Protein AF-A0AAN5D5R1-F1 (afdb_monomer_lite)

Foldseek 3Di:
DDPDDQAPVVCVPPL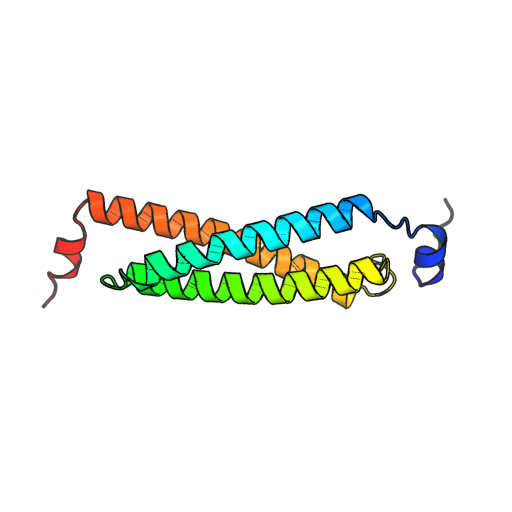DQPPVVLVVVLVVLVVVLVVLVVVLVVLVVVPPDPLSVVLSVLSVVLSVLSVVLSVLSVVCSVVSPDCRHCVPSVVVSVCSVVVSVVSVVVSVVSVVVVVVCVVVVCVVVVVPDD

Sequence (130 aa):
SAVMPPGHAWADTFGVRQIPFGIYSIVFGIATEILYIPCMIGLGRDLRSSCIKVIYQIIQIIFLGKVAYSATIVNLMFKGAVFCSHPTLSVGVGIAGYGMWCSASACCLVLAMNRICEMLNISKYFTKYP

Structure (mmCIF, N/CA/C/O backbone):
data_AF-A0AAN5D5R1-F1
#
_entry.id   AF-A0AAN5D5R1-F1
#
loop_
_atom_site.group_PDB
_atom_site.id
_atom_site.type_symbol
_atom_site.label_atom_id
_atom_site.label_alt_id
_atom_site.label_comp_id
_atom_site.label_asym_id
_atom_site.label_entity_id
_atom_site.label_seq_id
_atom_site.pdbx_PDB_ins_code
_atom_site.Cartn_x
_atom_site.Cartn_y
_atom_site.Cartn_z
_atom_site.occupancy
_atom_site.B_iso_or_equiv
_atom_site.auth_seq_id
_atom_site.auth_comp_id
_atom_site.auth_asym_id
_atom_site.auth_atom_id
_atom_site.pdbx_PDB_model_num
ATOM 1 N N . SER A 1 1 ? 36.547 -6.270 -14.040 1.00 41.47 1 SER A N 1
ATOM 2 C CA . SER A 1 1 ? 35.286 -5.658 -13.584 1.00 41.47 1 SER A CA 1
ATOM 3 C C . SER A 1 1 ? 35.168 -4.256 -14.143 1.00 41.47 1 SER A C 1
ATOM 5 O O . SER A 1 1 ? 35.840 -3.363 -13.648 1.00 41.47 1 SER A O 1
ATOM 7 N N . ALA A 1 2 ? 34.3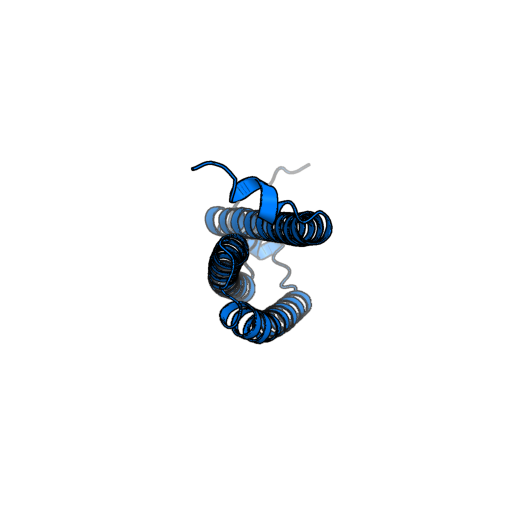95 -4.067 -15.213 1.00 44.97 2 ALA A N 1
ATOM 8 C CA . ALA A 1 2 ? 34.120 -2.733 -15.739 1.00 44.97 2 ALA A CA 1
ATOM 9 C C . ALA A 1 2 ? 33.008 -2.101 -14.892 1.00 44.97 2 ALA A C 1
ATOM 11 O O . ALA A 1 2 ? 31.869 -2.566 -14.918 1.00 44.97 2 ALA A O 1
ATOM 12 N N . VAL A 1 3 ? 33.350 -1.082 -14.103 1.00 60.41 3 VAL A N 1
ATOM 13 C CA . VAL A 1 3 ? 32.358 -0.236 -13.432 1.00 60.41 3 VAL A CA 1
ATOM 14 C C . VAL A 1 3 ? 31.752 0.649 -14.520 1.00 60.41 3 VAL A C 1
ATOM 16 O O . VAL A 1 3 ? 32.378 1.606 -14.965 1.00 60.41 3 VAL A O 1
ATOM 19 N N . MET A 1 4 ? 30.586 0.260 -15.034 1.00 54.44 4 MET A N 1
ATOM 20 C CA . MET A 1 4 ? 29.878 1.024 -16.064 1.00 54.44 4 MET A CA 1
ATOM 21 C C . MET A 1 4 ? 29.124 2.209 -15.440 1.00 54.44 4 MET A C 1
ATOM 23 O O . MET A 1 4 ? 28.615 2.083 -14.323 1.00 54.44 4 MET A O 1
ATOM 27 N N . PRO A 1 5 ? 29.042 3.357 -16.137 1.00 56.78 5 PRO A N 1
ATOM 28 C CA . PRO A 1 5 ? 28.441 4.566 -15.591 1.00 56.78 5 PRO A CA 1
ATOM 29 C C . PRO A 1 5 ? 26.910 4.430 -15.454 1.00 56.78 5 PRO A C 1
ATOM 31 O O . PRO A 1 5 ? 26.258 3.915 -16.367 1.00 56.78 5 PRO A O 1
ATOM 34 N N . PRO A 1 6 ? 26.311 4.893 -14.340 1.00 61.75 6 PRO A N 1
ATOM 35 C CA . PRO A 1 6 ? 24.859 4.918 -14.174 1.00 61.75 6 PRO A CA 1
ATOM 36 C C . PRO A 1 6 ? 24.218 5.929 -15.142 1.00 61.75 6 PRO A C 1
ATOM 38 O O . PRO A 1 6 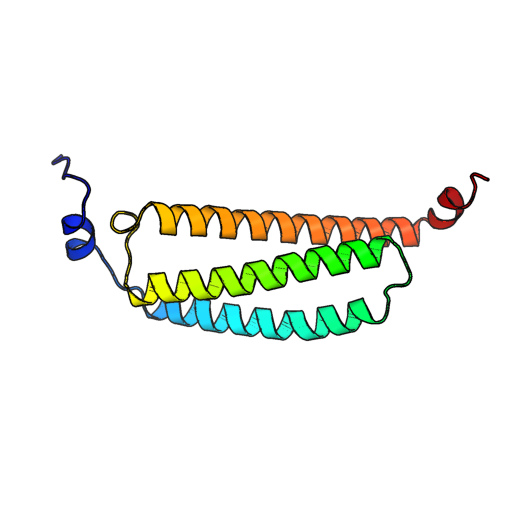? 24.711 7.045 -15.288 1.00 61.75 6 PRO A O 1
ATOM 41 N N . GLY A 1 7 ? 23.112 5.562 -15.801 1.00 66.94 7 GLY A N 1
ATOM 42 C CA . GLY A 1 7 ? 22.383 6.466 -16.704 1.00 66.94 7 GLY A CA 1
ATOM 43 C C . GLY A 1 7 ? 21.386 5.773 -17.641 1.00 66.94 7 GLY A C 1
ATOM 44 O O . GLY A 1 7 ? 21.182 4.561 -17.561 1.00 66.94 7 GLY A O 1
ATOM 45 N N . HIS A 1 8 ? 20.781 6.545 -18.555 1.00 61.97 8 HIS A N 1
ATOM 46 C CA . HIS A 1 8 ? 19.797 6.072 -19.548 1.00 61.97 8 HIS A CA 1
ATOM 47 C C . HIS A 1 8 ? 20.295 4.892 -20.403 1.00 61.97 8 HIS A C 1
ATOM 49 O O . HIS A 1 8 ? 19.523 3.983 -20.689 1.00 61.97 8 HIS A O 1
ATOM 55 N N . ALA A 1 9 ? 21.593 4.837 -20.718 1.00 63.09 9 ALA A N 1
ATOM 56 C CA . ALA A 1 9 ? 22.190 3.741 -21.487 1.00 63.09 9 ALA A CA 1
ATOM 57 C C . ALA A 1 9 ? 22.060 2.362 -20.801 1.00 63.09 9 ALA A C 1
ATOM 59 O O . ALA A 1 9 ? 21.987 1.330 -21.470 1.00 63.09 9 ALA A O 1
ATOM 60 N N . TRP A 1 10 ? 21.989 2.327 -19.464 1.00 63.81 10 TRP A N 1
ATOM 61 C CA . TRP A 1 10 ? 21.778 1.090 -18.705 1.00 63.81 10 TRP A CA 1
ATOM 62 C C . TRP A 1 10 ? 20.337 0.583 -18.841 1.00 63.81 10 TRP A C 1
ATOM 64 O O . TRP A 1 10 ? 20.099 -0.621 -18.936 1.00 63.81 10 TRP A O 1
ATOM 74 N N . ALA A 1 11 ? 19.381 1.515 -18.900 1.00 61.16 11 ALA A N 1
ATOM 75 C CA . ALA A 1 11 ? 17.967 1.214 -19.068 1.00 61.16 11 ALA A CA 1
ATOM 76 C C . ALA A 1 11 ? 17.658 0.617 -20.447 1.00 61.16 11 ALA A C 1
ATOM 78 O O . ALA A 1 11 ? 16.907 -0.352 -20.526 1.00 61.16 11 ALA A O 1
ATOM 79 N N . ASP A 1 12 ? 18.294 1.128 -21.501 1.00 63.09 12 ASP A N 1
ATOM 80 C CA . ASP A 1 12 ? 18.105 0.622 -22.866 1.00 63.09 12 ASP A CA 1
ATOM 81 C C . ASP A 1 12 ? 18.728 -0.769 -23.076 1.00 63.09 12 ASP A C 1
ATOM 83 O O . ASP A 1 12 ? 18.231 -1.557 -23.876 1.00 63.09 12 ASP A O 1
ATOM 87 N N . THR A 1 13 ? 19.792 -1.101 -22.333 1.00 63.03 13 THR A N 1
ATOM 88 C CA . THR A 1 13 ? 20.531 -2.366 -22.509 1.00 63.03 13 THR A CA 1
ATOM 89 C C . THR A 1 13 ? 19.955 -3.520 -21.675 1.00 63.03 13 THR A C 1
ATOM 91 O O . THR A 1 13 ? 19.962 -4.665 -22.121 1.00 63.03 13 THR A O 1
ATOM 94 N N . PHE A 1 14 ? 19.443 -3.240 -20.469 1.00 63.75 14 PHE A N 1
ATOM 95 C CA . PHE A 1 14 ? 18.967 -4.261 -19.518 1.00 63.75 14 PHE A CA 1
ATOM 96 C C . PHE A 1 14 ? 17.482 -4.129 -19.143 1.00 63.75 14 PHE A C 1
ATOM 98 O O . PHE A 1 14 ? 16.997 -4.869 -18.284 1.00 63.75 14 PHE A O 1
ATOM 105 N N . GLY A 1 15 ? 16.744 -3.206 -19.765 1.00 59.22 15 GLY A N 1
ATOM 106 C CA . GLY A 1 15 ? 15.308 -3.015 -19.562 1.00 59.22 15 GLY A CA 1
ATOM 107 C C . GLY A 1 15 ? 14.483 -4.198 -20.068 1.00 59.22 15 GLY A C 1
ATOM 108 O O . GLY A 1 15 ? 13.890 -4.152 -21.143 1.00 59.22 15 GLY A O 1
ATOM 109 N N . VAL A 1 16 ? 14.406 -5.276 -19.288 1.00 59.91 16 VAL A N 1
ATOM 110 C CA . VAL A 1 16 ? 13.542 -6.417 -19.604 1.00 59.91 16 VAL A CA 1
ATOM 111 C C . VAL A 1 16 ? 12.106 -6.063 -19.220 1.00 59.91 16 VAL A C 1
ATOM 113 O O . VAL A 1 16 ? 11.742 -6.049 -18.043 1.00 59.91 16 VAL A O 1
ATOM 116 N N . ARG A 1 17 ? 11.257 -5.786 -20.219 1.00 58.59 17 ARG A N 1
ATOM 117 C CA . ARG A 1 17 ? 9.815 -5.582 -20.008 1.00 58.59 17 ARG A CA 1
ATOM 118 C C . ARG A 1 17 ? 9.173 -6.898 -19.571 1.00 58.59 17 ARG A C 1
ATOM 120 O O . ARG A 1 17 ? 8.808 -7.730 -20.396 1.00 58.59 17 ARG A O 1
ATOM 127 N N . GLN A 1 18 ? 8.974 -7.071 -18.268 1.00 64.12 18 GLN A N 1
ATOM 128 C CA . GLN A 1 18 ? 8.212 -8.191 -17.710 1.00 64.12 18 GLN A CA 1
ATOM 129 C C . GLN A 1 18 ? 6.704 -7.901 -17.748 1.00 64.12 18 GLN A C 1
ATOM 131 O O . GLN A 1 18 ? 6.019 -7.841 -16.728 1.00 64.12 18 GLN A O 1
ATOM 136 N N . ILE A 1 19 ? 6.186 -7.734 -18.968 1.00 66.19 19 ILE A N 1
ATOM 137 C CA . ILE A 1 19 ? 4.768 -7.483 -19.267 1.00 66.19 19 ILE A CA 1
ATOM 138 C C . ILE A 1 19 ? 3.814 -8.475 -18.567 1.00 66.19 19 ILE A C 1
ATOM 140 O O . ILE A 1 19 ? 2.842 -8.003 -17.976 1.00 66.19 19 ILE A O 1
ATOM 144 N N . PRO A 1 20 ? 4.051 -9.807 -18.551 1.00 73.69 20 PRO A N 1
ATOM 145 C CA . PRO A 1 20 ? 3.116 -10.732 -17.903 1.00 73.69 20 PRO A CA 1
ATOM 146 C C . PRO A 1 20 ? 3.012 -10.516 -16.388 1.00 73.69 20 PRO A C 1
ATOM 148 O O . PRO A 1 20 ? 1.916 -10.593 -15.835 1.00 73.69 20 PRO A O 1
ATOM 151 N N . PHE A 1 21 ? 4.122 -10.179 -15.721 1.00 72.38 21 PHE A N 1
ATOM 152 C CA . PHE A 1 21 ? 4.110 -9.853 -14.294 1.00 72.38 21 PHE A CA 1
ATOM 153 C C . PHE A 1 21 ? 3.336 -8.554 -14.033 1.00 72.38 21 PHE A C 1
ATOM 155 O O . PHE A 1 21 ? 2.510 -8.502 -13.126 1.00 72.38 21 PHE A O 1
ATOM 162 N N . GLY A 1 22 ? 3.521 -7.540 -14.886 1.00 70.62 22 GLY A N 1
ATOM 163 C CA . GLY A 1 22 ? 2.764 -6.290 -14.809 1.00 70.62 22 GLY A CA 1
ATOM 164 C C . GLY A 1 22 ? 1.254 -6.482 -14.978 1.00 70.62 22 GLY A C 1
ATOM 165 O O . GLY A 1 22 ? 0.485 -5.952 -14.178 1.00 70.62 22 GLY A O 1
ATOM 166 N N . ILE A 1 23 ? 0.820 -7.283 -15.959 1.00 76.75 23 ILE A N 1
ATOM 167 C CA . ILE A 1 23 ? -0.605 -7.598 -16.164 1.00 76.75 23 ILE A CA 1
ATOM 168 C C . ILE A 1 23 ? -1.175 -8.318 -14.940 1.00 76.75 23 ILE A C 1
ATOM 170 O O . ILE A 1 23 ? -2.224 -7.920 -14.434 1.00 76.75 23 ILE A O 1
ATOM 174 N N . TYR A 1 24 ? -0.473 -9.333 -14.430 1.00 81.19 24 TYR A N 1
ATOM 175 C CA . TYR A 1 24 ? -0.896 -10.054 -13.231 1.00 81.19 24 TYR A CA 1
ATOM 176 C C . TYR A 1 24 ? -1.073 -9.112 -12.031 1.00 81.19 24 TYR A C 1
ATOM 178 O O . TYR A 1 24 ? -2.104 -9.152 -11.360 1.00 81.19 24 TYR A O 1
ATOM 186 N N . SER A 1 25 ? -0.115 -8.210 -11.792 1.00 75.81 25 SER A N 1
ATOM 187 C CA . SER A 1 25 ? -0.201 -7.231 -10.704 1.00 75.81 25 SER A CA 1
ATOM 188 C C . SER A 1 25 ? -1.367 -6.251 -10.863 1.00 75.81 25 SER A C 1
ATOM 190 O O . SER A 1 25 ? -1.991 -5.903 -9.862 1.00 75.81 25 SER A O 1
ATOM 192 N N . ILE A 1 26 ? -1.695 -5.827 -12.090 1.00 78.31 26 ILE A N 1
ATOM 193 C CA . ILE A 1 26 ? -2.841 -4.942 -12.357 1.00 78.31 26 ILE A CA 1
ATOM 194 C C . ILE A 1 26 ? -4.156 -5.665 -12.064 1.00 78.31 26 ILE A C 1
ATOM 196 O O . ILE A 1 26 ? -4.994 -5.138 -11.335 1.00 78.31 26 ILE A O 1
ATOM 200 N N . VAL A 1 27 ? -4.325 -6.882 -12.589 1.00 84.56 27 VAL A N 1
ATOM 201 C CA . VAL A 1 27 ? -5.545 -7.675 -12.371 1.00 84.56 27 VAL A CA 1
ATOM 202 C C . VAL A 1 27 ? -5.737 -7.956 -10.883 1.00 84.56 27 VAL A C 1
ATOM 204 O O . VAL A 1 27 ? -6.832 -7.766 -10.355 1.00 84.56 27 VAL A O 1
ATOM 207 N N . PHE A 1 28 ? -4.665 -8.341 -10.188 1.00 82.81 28 PHE A N 1
ATOM 208 C CA . PHE A 1 28 ? -4.698 -8.562 -8.747 1.00 82.81 28 PHE A CA 1
ATOM 209 C C . PHE A 1 28 ? -5.048 -7.279 -7.976 1.00 82.81 28 PHE A C 1
ATOM 211 O O . PHE A 1 28 ? -5.893 -7.311 -7.082 1.00 82.81 28 PHE A O 1
ATOM 218 N N . GLY A 1 29 ? -4.459 -6.138 -8.351 1.00 79.25 29 GLY A N 1
ATOM 219 C CA . GLY A 1 29 ? -4.759 -4.835 -7.755 1.00 79.25 29 GLY A CA 1
ATOM 220 C C . GLY A 1 29 ? -6.240 -4.469 -7.864 1.00 79.25 29 GLY A C 1
ATOM 221 O O . GLY A 1 29 ? -6.885 -4.230 -6.843 1.00 79.25 29 GLY A O 1
ATOM 222 N N . ILE A 1 30 ? -6.799 -4.529 -9.075 1.00 83.81 30 ILE A N 1
ATOM 223 C CA . ILE A 1 30 ? -8.212 -4.218 -9.342 1.00 83.81 30 ILE A CA 1
ATOM 224 C C . ILE A 1 30 ? -9.137 -5.158 -8.561 1.00 83.81 30 ILE A C 1
ATOM 226 O O . ILE A 1 30 ? -10.088 -4.707 -7.923 1.00 83.81 30 ILE A O 1
ATOM 230 N N . ALA A 1 31 ? -8.844 -6.462 -8.554 1.00 87.19 31 ALA A N 1
ATOM 231 C CA . ALA A 1 31 ? -9.635 -7.431 -7.801 1.00 87.19 31 ALA A CA 1
ATOM 232 C C . ALA A 1 31 ? -9.662 -7.102 -6.297 1.00 87.19 31 ALA A C 1
ATOM 234 O O . ALA A 1 31 ? -10.720 -7.154 -5.668 1.00 87.19 31 ALA A O 1
ATOM 235 N N . THR A 1 32 ? -8.519 -6.708 -5.722 1.00 82.69 32 THR A N 1
ATOM 236 C CA . THR A 1 32 ? -8.460 -6.308 -4.308 1.00 82.69 32 THR A CA 1
ATOM 237 C C . THR A 1 32 ? -9.188 -4.996 -4.017 1.00 82.69 32 THR A C 1
ATOM 239 O O . THR A 1 32 ? -9.819 -4.893 -2.968 1.00 82.69 32 THR A O 1
ATOM 242 N N . GLU A 1 33 ? -9.166 -4.015 -4.925 1.00 84.00 33 GLU A N 1
ATOM 243 C CA . GLU A 1 33 ? -9.928 -2.768 -4.763 1.00 84.00 33 GLU A CA 1
ATOM 244 C C . GLU A 1 33 ? -11.439 -3.030 -4.752 1.00 84.00 33 GLU A C 1
ATOM 246 O O . GLU A 1 33 ? -12.140 -2.509 -3.883 1.00 84.00 33 GLU A O 1
ATOM 251 N N . ILE A 1 34 ? -11.935 -3.907 -5.634 1.00 87.69 34 ILE A N 1
ATOM 252 C CA . ILE A 1 34 ? -13.355 -4.293 -5.677 1.00 87.69 34 ILE A CA 1
ATOM 253 C C . ILE A 1 34 ? -13.788 -4.941 -4.359 1.00 87.69 34 ILE A C 1
ATOM 255 O O . ILE A 1 34 ? -14.856 -4.619 -3.846 1.00 87.69 34 ILE A O 1
ATOM 259 N N . LEU A 1 35 ? -12.958 -5.818 -3.784 1.00 84.62 35 LEU A N 1
ATOM 260 C CA . LEU A 1 35 ? -13.245 -6.471 -2.502 1.00 84.62 35 LEU A CA 1
ATOM 261 C C . LEU A 1 35 ? -13.217 -5.502 -1.309 1.00 84.62 35 LEU A C 1
ATOM 263 O O . LEU A 1 35 ? -13.882 -5.754 -0.305 1.00 84.62 35 LEU A O 1
ATOM 267 N N . TYR A 1 36 ? -12.500 -4.381 -1.404 1.00 82.50 36 TYR A N 1
ATOM 268 C CA . TYR A 1 36 ? -12.457 -3.371 -0.341 1.00 82.50 36 TYR A CA 1
ATOM 269 C C . TYR A 1 36 ? -13.742 -2.534 -0.246 1.00 82.50 36 TYR A C 1
ATOM 271 O O . TYR A 1 36 ? -14.123 -2.111 0.848 1.00 82.50 36 TYR A O 1
ATOM 279 N N . ILE A 1 37 ? -14.442 -2.323 -1.364 1.00 85.50 37 ILE A N 1
ATOM 280 C CA . ILE A 1 37 ? -15.693 -1.550 -1.422 1.00 85.50 37 ILE A CA 1
ATOM 281 C C . ILE A 1 37 ? -16.790 -2.124 -0.499 1.00 85.50 37 ILE A C 1
ATOM 283 O O . ILE A 1 37 ? -17.300 -1.371 0.337 1.00 85.50 37 ILE A O 1
ATOM 287 N N . PRO A 1 38 ? -17.164 -3.420 -0.565 1.00 84.31 38 PRO A N 1
ATOM 288 C CA . PRO A 1 38 ? -18.189 -3.975 0.319 1.00 84.31 38 PRO A CA 1
ATOM 289 C C . PRO A 1 38 ? -17.759 -3.952 1.791 1.00 84.31 38 PRO A C 1
ATOM 291 O O . PRO A 1 38 ? -18.600 -3.712 2.657 1.00 84.31 38 PRO A O 1
ATOM 294 N N . CYS A 1 39 ? -16.463 -4.114 2.083 1.00 80.25 39 CYS A N 1
ATOM 295 C CA . CYS A 1 39 ? -15.929 -3.982 3.441 1.00 80.25 39 CYS A CA 1
ATOM 296 C C . CYS A 1 39 ? -16.144 -2.569 4.004 1.00 80.25 39 CYS A C 1
ATOM 298 O O . CYS A 1 39 ? -16.558 -2.426 5.155 1.00 80.25 39 CYS A O 1
ATOM 300 N N . MET A 1 40 ? -15.932 -1.522 3.196 1.00 81.00 40 MET A N 1
ATOM 301 C CA . MET A 1 40 ? -16.211 -0.142 3.610 1.00 81.00 40 MET A CA 1
ATOM 302 C C . MET A 1 40 ? -17.703 0.115 3.832 1.00 81.00 40 MET A C 1
ATOM 304 O O . MET A 1 40 ? -18.063 0.765 4.811 1.00 81.00 40 MET A O 1
ATOM 308 N N . ILE A 1 41 ? -18.576 -0.409 2.965 1.00 84.44 41 ILE A N 1
ATOM 309 C CA . ILE A 1 41 ? -20.034 -0.248 3.102 1.00 84.44 41 ILE A CA 1
ATOM 310 C C . ILE A 1 41 ? -20.543 -0.950 4.367 1.00 84.44 41 ILE A C 1
ATOM 312 O O . ILE A 1 41 ? -21.351 -0.381 5.102 1.00 84.44 41 ILE A O 1
ATOM 316 N N . GLY A 1 42 ? -20.061 -2.167 4.638 1.00 81.31 42 GLY A N 1
ATOM 317 C CA . GLY A 1 42 ? -20.411 -2.916 5.844 1.00 81.31 42 GLY A CA 1
ATOM 318 C C . GLY A 1 42 ? -19.983 -2.180 7.112 1.00 81.31 42 GLY A C 1
ATOM 319 O O . GLY A 1 42 ? -20.803 -1.938 7.993 1.00 81.31 42 GLY A O 1
ATOM 320 N N . LEU A 1 43 ? -18.726 -1.734 7.169 1.00 76.19 43 LEU A N 1
ATOM 321 C CA . LEU A 1 43 ? -18.194 -1.035 8.340 1.00 76.19 43 LEU A CA 1
ATOM 322 C C . LEU A 1 43 ? -18.817 0.359 8.540 1.00 76.19 43 LEU A C 1
ATOM 324 O O . LEU A 1 43 ? -18.986 0.807 9.672 1.00 76.19 43 LEU A O 1
ATOM 328 N N . GLY A 1 44 ? -19.198 1.032 7.450 1.00 75.38 44 GLY A N 1
ATOM 329 C CA . GLY A 1 44 ? -19.872 2.331 7.485 1.00 75.38 44 GLY A CA 1
ATOM 330 C C . GLY A 1 44 ? -21.292 2.279 8.057 1.00 75.38 44 GLY A C 1
ATOM 331 O O . GLY A 1 44 ? -21.774 3.287 8.573 1.00 75.38 44 GLY A O 1
ATOM 332 N N . ARG A 1 45 ? -21.959 1.118 8.020 1.00 75.81 45 ARG A N 1
ATOM 333 C CA . ARG A 1 45 ? -23.271 0.943 8.666 1.00 75.81 45 ARG A CA 1
ATOM 334 C C . ARG A 1 45 ? -23.174 0.832 10.188 1.00 75.81 45 ARG A C 1
ATOM 336 O O . ARG A 1 45 ? -24.075 1.305 10.873 1.00 75.81 45 ARG A O 1
ATOM 343 N N . ASP A 1 46 ? -22.067 0.306 10.710 1.00 67.31 46 ASP A N 1
ATOM 344 C CA . ASP A 1 46 ? -21.870 0.024 12.138 1.00 67.31 46 ASP A CA 1
ATOM 345 C C . ASP A 1 46 ? -20.894 1.000 12.829 1.00 67.31 46 ASP A C 1
ATOM 347 O O . ASP A 1 46 ? -20.087 0.618 13.676 1.00 67.31 46 ASP A O 1
ATOM 351 N N . LEU A 1 47 ? -20.990 2.308 12.548 1.00 71.69 47 LEU A N 1
ATOM 352 C CA . LEU A 1 47 ? -20.160 3.368 13.167 1.00 71.69 47 LEU A CA 1
ATOM 353 C C . LEU A 1 47 ? -20.527 3.678 14.638 1.00 71.69 47 LEU A C 1
ATOM 355 O O . LEU A 1 47 ? -20.463 4.827 15.090 1.00 71.69 47 LEU A O 1
ATOM 359 N N . ARG A 1 48 ? -20.938 2.663 15.402 1.00 65.38 48 ARG A N 1
ATOM 360 C CA . ARG A 1 48 ? -21.493 2.819 16.751 1.00 65.38 48 ARG A CA 1
ATOM 361 C C . ARG A 1 48 ? -20.425 3.089 17.813 1.00 65.38 48 ARG A C 1
ATOM 363 O O . ARG A 1 48 ? -20.712 3.785 18.782 1.00 65.38 48 ARG A O 1
ATOM 370 N N . SER A 1 49 ? -19.203 2.581 17.636 1.00 67.62 49 SER A N 1
ATOM 371 C CA . SER A 1 49 ? -18.094 2.781 18.579 1.00 67.62 49 SER A CA 1
ATOM 372 C C . SER A 1 49 ? -17.031 3.733 18.022 1.00 67.62 49 SER A C 1
ATOM 374 O O . SER A 1 49 ? -16.778 3.783 16.816 1.00 67.62 49 SER A O 1
ATOM 376 N N . SER A 1 50 ? -16.365 4.482 18.908 1.00 69.62 50 SER A N 1
ATOM 377 C CA . SER A 1 50 ? -15.247 5.361 18.527 1.00 69.62 50 SER A CA 1
ATOM 378 C C . SER A 1 50 ? -14.103 4.588 17.858 1.00 69.62 50 SER A C 1
ATOM 380 O O . SER A 1 50 ? -13.428 5.131 16.991 1.00 69.62 50 SER A O 1
ATOM 382 N N . CYS A 1 51 ? -13.929 3.304 18.191 1.00 69.56 51 CYS A N 1
ATOM 383 C CA . CYS A 1 51 ? -12.939 2.434 17.558 1.00 69.56 51 CYS A CA 1
ATOM 384 C C . CYS A 1 51 ? -13.289 2.131 16.092 1.00 69.56 51 CYS A C 1
ATOM 386 O O . CYS A 1 51 ? -12.441 2.2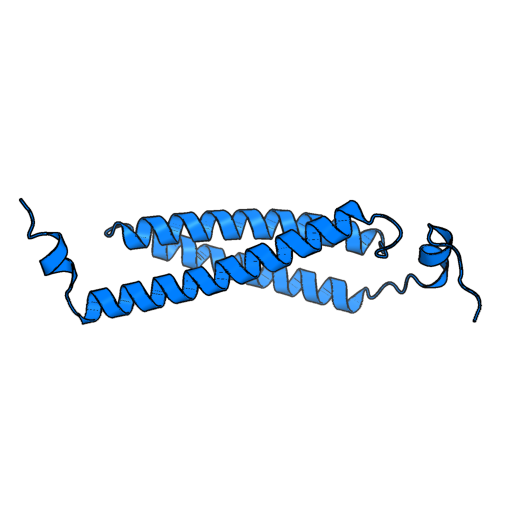97 15.218 1.00 69.56 51 CYS A O 1
ATOM 388 N N . ILE A 1 52 ? -14.547 1.780 15.794 1.00 73.81 52 ILE A N 1
ATOM 389 C CA . ILE A 1 52 ? -14.970 1.482 14.416 1.00 73.81 52 ILE A CA 1
ATOM 390 C C . ILE A 1 52 ? -14.862 2.727 13.521 1.00 73.81 52 ILE A C 1
ATOM 392 O O . ILE A 1 52 ? -14.473 2.614 12.361 1.00 73.81 52 ILE A O 1
ATOM 396 N N . LYS A 1 53 ? -15.096 3.928 14.066 1.00 74.75 53 LYS A N 1
ATOM 397 C CA . LYS A 1 53 ? -14.874 5.196 13.347 1.00 74.75 53 LYS A CA 1
ATOM 398 C C . LYS A 1 53 ? -13.411 5.398 12.942 1.00 74.75 53 LYS A C 1
ATOM 400 O O . LYS A 1 53 ? -13.147 5.767 11.801 1.00 74.75 53 LYS A O 1
ATOM 405 N N . VAL A 1 54 ? -12.469 5.128 13.849 1.00 77.25 54 VAL A N 1
ATOM 406 C CA . VAL A 1 54 ? -11.028 5.229 13.558 1.00 77.25 54 VAL A CA 1
ATOM 407 C C . VAL A 1 54 ? -10.609 4.181 12.523 1.00 77.25 54 VAL A C 1
ATOM 409 O O . VAL A 1 54 ? -9.900 4.510 11.576 1.00 77.25 54 VAL A O 1
ATOM 412 N N . ILE A 1 55 ? -11.100 2.942 12.639 1.00 80.06 55 ILE A N 1
ATOM 413 C CA . ILE A 1 55 ? -10.833 1.885 11.650 1.00 80.06 55 ILE A CA 1
ATOM 414 C C . ILE A 1 55 ? -11.371 2.289 10.270 1.00 80.06 55 ILE A C 1
ATOM 416 O O . ILE A 1 55 ? -10.658 2.165 9.276 1.00 80.06 55 ILE A O 1
ATOM 420 N N . TYR A 1 56 ? -12.590 2.830 10.199 1.00 82.88 56 TYR A N 1
ATOM 421 C CA . TYR A 1 56 ? -13.180 3.315 8.952 1.00 82.88 56 TYR A CA 1
ATOM 422 C C . TYR A 1 56 ? -12.337 4.425 8.303 1.00 82.88 56 TYR A C 1
ATOM 424 O O . TYR A 1 56 ? -12.076 4.373 7.102 1.00 82.88 56 TYR A O 1
ATOM 432 N N . GLN A 1 57 ? -11.842 5.389 9.089 1.00 77.31 57 GLN A N 1
ATOM 433 C CA . GLN A 1 57 ? -10.956 6.445 8.585 1.00 77.31 57 GLN A CA 1
ATOM 434 C C . GLN A 1 57 ? -9.618 5.898 8.067 1.00 77.31 57 GLN A C 1
ATOM 436 O O . GLN A 1 57 ? -9.154 6.322 7.011 1.00 77.31 57 GLN A O 1
ATOM 441 N N . ILE A 1 58 ? -9.016 4.928 8.761 1.00 80.75 58 ILE A N 1
ATOM 442 C CA . ILE A 1 58 ? -7.769 4.289 8.314 1.00 80.75 58 ILE A CA 1
ATOM 443 C C . ILE A 1 58 ? -7.989 3.538 6.995 1.00 80.75 58 ILE A C 1
ATOM 445 O O . ILE A 1 58 ? -7.193 3.681 6.069 1.00 80.75 58 ILE A O 1
ATOM 449 N N . ILE A 1 59 ? -9.083 2.780 6.872 1.00 82.25 59 ILE A N 1
ATOM 450 C CA . ILE A 1 59 ? -9.407 2.038 5.646 1.00 82.25 59 ILE A CA 1
ATOM 451 C C . ILE A 1 59 ? -9.611 2.987 4.458 1.00 82.25 59 ILE A C 1
ATOM 453 O O . ILE A 1 59 ? -9.107 2.708 3.371 1.00 82.25 59 ILE A O 1
ATOM 457 N N . GLN A 1 60 ? -10.280 4.124 4.664 1.00 80.56 60 GLN A N 1
ATOM 458 C CA . GLN A 1 60 ? -10.443 5.160 3.636 1.00 80.56 60 GLN A CA 1
ATOM 459 C C . GLN A 1 60 ? -9.091 5.704 3.146 1.00 80.56 60 GLN A C 1
ATOM 461 O O . GLN A 1 60 ? -8.864 5.806 1.941 1.00 80.56 60 GLN A O 1
ATOM 466 N N . ILE A 1 61 ? -8.161 5.992 4.064 1.00 81.81 61 ILE A N 1
ATOM 467 C CA . ILE A 1 61 ? -6.811 6.466 3.715 1.00 81.81 61 ILE A CA 1
ATOM 468 C C . ILE A 1 61 ? -6.041 5.395 2.928 1.00 81.81 61 ILE A C 1
ATOM 470 O O . ILE A 1 61 ? -5.400 5.711 1.926 1.00 81.81 61 ILE A O 1
ATOM 474 N N . ILE A 1 62 ? -6.130 4.126 3.339 1.00 82.19 62 ILE A N 1
ATOM 475 C CA . ILE A 1 62 ? -5.476 3.008 2.643 1.00 82.19 62 ILE A CA 1
ATOM 476 C C . ILE A 1 62 ? -6.040 2.839 1.229 1.00 82.19 62 ILE A C 1
ATOM 478 O O . ILE A 1 62 ? -5.269 2.641 0.291 1.00 82.19 62 ILE A O 1
ATOM 482 N N . PHE A 1 63 ? -7.360 2.939 1.060 1.00 83.62 63 PHE A N 1
ATOM 483 C CA . PHE A 1 63 ? -8.010 2.826 -0.245 1.00 83.62 63 PHE A CA 1
ATOM 484 C C . PHE A 1 63 ? -7.557 3.939 -1.201 1.00 83.62 63 PHE A C 1
ATOM 486 O O . PHE A 1 63 ? -7.119 3.655 -2.314 1.00 83.62 63 PHE A O 1
ATOM 493 N N . LEU A 1 64 ? -7.561 5.196 -0.746 1.00 81.69 64 LEU A N 1
ATOM 494 C CA . LEU A 1 64 ? -7.066 6.328 -1.539 1.00 81.69 64 LEU A CA 1
ATOM 495 C C . LEU A 1 64 ? -5.578 6.175 -1.895 1.00 81.69 64 LEU A C 1
ATOM 497 O O . LEU A 1 64 ? -5.180 6.427 -3.033 1.00 81.69 64 LEU A O 1
ATOM 501 N N . GLY A 1 65 ? -4.760 5.708 -0.946 1.00 81.75 65 GLY A N 1
ATOM 502 C CA . GLY A 1 65 ? -3.341 5.429 -1.172 1.00 81.75 65 GLY A CA 1
ATOM 503 C C . GLY A 1 65 ? -3.105 4.318 -2.200 1.00 81.75 65 GLY A C 1
ATOM 504 O O . GLY A 1 65 ? -2.234 4.453 -3.058 1.00 81.75 65 GLY A O 1
ATOM 505 N N . LYS A 1 66 ? -3.906 3.247 -2.163 1.00 80.75 66 LYS A N 1
ATOM 506 C CA . LYS A 1 66 ? -3.864 2.131 -3.124 1.00 80.75 66 LYS A CA 1
ATOM 507 C C . LYS A 1 66 ? -4.180 2.584 -4.548 1.00 80.75 66 LYS A C 1
ATOM 509 O O . LYS A 1 66 ? -3.420 2.246 -5.454 1.00 80.75 66 LYS A O 1
ATOM 514 N N . VAL A 1 67 ? -5.223 3.396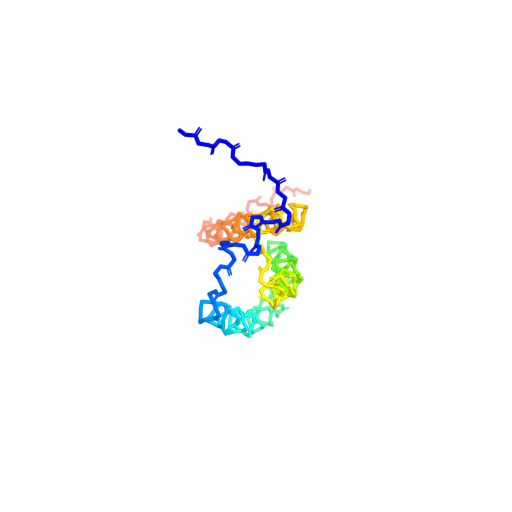 -4.723 1.00 80.56 67 VAL A N 1
ATOM 515 C CA . VAL A 1 67 ? -5.619 3.942 -6.033 1.00 80.56 67 VAL A CA 1
ATOM 516 C C . VAL A 1 67 ? -4.515 4.833 -6.613 1.00 80.56 67 VAL A C 1
ATOM 518 O O . VAL A 1 67 ? -4.145 4.706 -7.780 1.00 80.56 67 VAL A O 1
ATOM 521 N N . ALA A 1 68 ? -3.924 5.708 -5.794 1.00 78.75 68 ALA A N 1
ATOM 522 C CA . ALA A 1 68 ? -2.807 6.548 -6.231 1.00 78.75 68 ALA A CA 1
ATOM 523 C C . ALA A 1 68 ? -1.557 5.715 -6.587 1.00 78.75 68 ALA A C 1
ATOM 525 O O . ALA A 1 68 ? -0.856 5.990 -7.569 1.00 78.75 68 ALA A O 1
ATOM 526 N N . TYR A 1 69 ? -1.287 4.665 -5.808 1.00 81.12 69 TYR A N 1
ATOM 527 C CA . TYR A 1 69 ? -0.171 3.753 -6.036 1.00 81.12 69 TYR A CA 1
ATOM 528 C C . TYR A 1 69 ? -0.328 2.952 -7.335 1.00 81.12 69 TYR A C 1
ATOM 530 O O . TYR A 1 69 ? 0.621 2.867 -8.119 1.00 81.12 69 TYR A O 1
ATOM 538 N N . SER A 1 70 ? -1.521 2.406 -7.599 1.00 75.81 70 SER A N 1
ATOM 539 C CA . SER A 1 70 ? -1.800 1.614 -8.802 1.00 75.81 70 SER A CA 1
ATOM 540 C C . SER A 1 70 ? -1.646 2.457 -10.074 1.00 75.81 70 SER A C 1
ATOM 542 O O . SER A 1 70 ? -0.965 2.025 -11.005 1.00 75.81 70 SER A O 1
ATOM 544 N N . ALA A 1 71 ? -2.138 3.702 -10.080 1.00 72.69 71 ALA A N 1
ATOM 545 C CA . ALA A 1 71 ? -1.947 4.642 -11.189 1.00 72.69 71 ALA A CA 1
ATOM 546 C C . ALA A 1 71 ? -0.458 4.931 -11.469 1.00 72.69 71 ALA A C 1
ATOM 548 O O . ALA A 1 71 ? -0.020 4.964 -12.624 1.00 72.69 71 ALA A O 1
ATOM 549 N N . THR A 1 72 ? 0.346 5.083 -10.412 1.00 72.38 72 THR A N 1
ATOM 550 C CA . THR A 1 72 ? 1.786 5.362 -10.530 1.00 72.38 72 THR A CA 1
ATOM 551 C C . THR A 1 72 ? 2.560 4.147 -11.057 1.00 72.38 72 THR A C 1
ATOM 553 O O . THR A 1 72 ? 3.407 4.290 -11.941 1.00 72.38 72 THR A O 1
ATOM 556 N N . ILE A 1 73 ? 2.235 2.941 -10.574 1.00 72.31 73 ILE A N 1
ATOM 557 C CA . ILE A 1 73 ? 2.817 1.675 -11.050 1.00 72.31 73 ILE A CA 1
ATOM 558 C C . ILE A 1 73 ? 2.478 1.422 -12.519 1.00 72.31 73 ILE A C 1
ATOM 560 O O . ILE A 1 73 ? 3.366 1.055 -13.286 1.00 72.31 73 ILE A O 1
ATOM 564 N N . VAL A 1 74 ? 1.227 1.638 -12.935 1.00 68.50 74 VAL A N 1
ATOM 565 C CA . VAL A 1 74 ? 0.806 1.446 -14.333 1.00 68.50 74 VAL A CA 1
ATOM 566 C C . VAL A 1 74 ? 1.604 2.356 -15.267 1.00 68.50 74 VAL A C 1
ATOM 568 O O . VAL A 1 74 ? 2.106 1.891 -16.291 1.00 68.50 74 VAL A O 1
ATOM 571 N N . ASN A 1 75 ? 1.800 3.622 -14.891 1.00 69.38 75 ASN A N 1
ATOM 572 C CA . ASN A 1 75 ? 2.595 4.566 -15.675 1.00 69.38 75 ASN A CA 1
ATOM 573 C C . ASN A 1 75 ? 4.075 4.140 -15.785 1.00 69.38 75 ASN A C 1
ATOM 575 O O . ASN A 1 75 ? 4.678 4.234 -16.856 1.00 69.38 75 ASN A O 1
ATOM 579 N N . LEU A 1 76 ? 4.658 3.622 -14.696 1.00 68.00 76 LEU A N 1
ATOM 580 C CA . LEU A 1 76 ? 6.036 3.108 -14.677 1.00 68.00 76 LEU A CA 1
ATOM 581 C C . LEU A 1 76 ? 6.198 1.834 -15.519 1.00 68.00 76 LEU A C 1
ATOM 583 O O . LEU A 1 76 ? 7.161 1.714 -16.279 1.00 68.00 76 LEU A O 1
ATOM 587 N N . MET A 1 77 ? 5.239 0.911 -15.426 1.00 64.44 77 MET A N 1
ATOM 588 C CA . MET A 1 77 ? 5.225 -0.350 -16.171 1.00 64.44 77 MET A CA 1
ATOM 589 C C . MET A 1 77 ? 5.043 -0.129 -17.676 1.00 64.44 77 MET A C 1
ATOM 591 O O . MET A 1 77 ? 5.730 -0.771 -18.473 1.00 64.44 77 MET A O 1
ATOM 595 N N . PHE A 1 78 ? 4.181 0.810 -18.089 1.00 63.09 78 PHE A N 1
ATOM 596 C CA . PHE A 1 78 ? 4.011 1.154 -19.506 1.00 63.09 78 PHE A CA 1
ATOM 597 C C . PHE A 1 78 ? 5.290 1.723 -20.121 1.00 63.09 78 PHE A C 1
ATOM 599 O O . PHE A 1 78 ? 5.634 1.364 -21.249 1.00 63.09 78 PHE A O 1
ATOM 606 N N . LYS A 1 79 ? 6.023 2.548 -19.362 1.00 64.88 79 LYS A N 1
ATOM 607 C CA . LYS A 1 79 ? 7.326 3.087 -19.772 1.00 64.88 79 LYS A CA 1
ATOM 608 C C . LYS A 1 79 ? 8.472 2.074 -19.706 1.00 64.88 79 LYS A C 1
ATOM 610 O O . LYS A 1 79 ? 9.535 2.368 -20.235 1.00 64.88 79 LYS A O 1
ATOM 615 N N . GLY A 1 80 ? 8.286 0.906 -19.079 1.00 58.88 80 GLY A N 1
ATOM 616 C CA . GLY A 1 80 ? 9.379 -0.045 -18.842 1.00 58.88 80 GLY A CA 1
ATOM 617 C C . GLY A 1 80 ? 10.500 0.566 -17.997 1.00 58.88 80 GLY A C 1
ATOM 618 O O . GLY A 1 80 ? 11.673 0.287 -18.230 1.00 58.88 80 GLY A O 1
ATOM 619 N N . ALA A 1 81 ? 10.147 1.462 -17.070 1.00 55.81 81 ALA A N 1
ATOM 620 C CA . ALA A 1 81 ? 11.118 2.269 -16.350 1.00 55.81 81 ALA A CA 1
ATOM 621 C C . ALA A 1 81 ? 11.962 1.402 -15.404 1.00 55.81 81 ALA A C 1
ATOM 623 O O . ALA A 1 81 ? 11.453 0.774 -14.477 1.00 55.81 81 ALA A O 1
ATOM 624 N N . VAL A 1 82 ? 13.272 1.402 -15.632 1.00 58.19 82 VAL A N 1
ATOM 625 C CA . VAL A 1 82 ? 14.272 0.763 -14.768 1.00 58.19 82 VAL A CA 1
ATOM 626 C C . VAL A 1 82 ? 14.668 1.754 -13.669 1.00 58.19 82 VAL A C 1
ATOM 628 O O . VAL A 1 82 ? 14.564 2.968 -13.861 1.00 58.19 82 VAL A O 1
ATOM 631 N N . PHE A 1 83 ? 15.134 1.268 -12.512 1.00 56.91 83 PHE A N 1
ATOM 632 C CA . PHE A 1 83 ? 15.444 2.103 -11.333 1.00 56.91 83 PHE A CA 1
ATOM 633 C C . PHE A 1 83 ? 16.370 3.298 -11.656 1.00 56.91 83 PHE A C 1
ATOM 635 O O . PHE A 1 83 ? 16.268 4.353 -11.035 1.00 56.91 83 PHE A O 1
ATOM 642 N N . CYS A 1 84 ? 17.228 3.148 -12.670 1.00 53.41 84 CYS A N 1
ATOM 643 C CA . CYS A 1 84 ? 18.178 4.159 -13.130 1.00 53.41 84 CYS A CA 1
ATOM 644 C C . CYS A 1 84 ? 17.591 5.253 -14.047 1.00 53.41 84 CYS A C 1
ATOM 646 O O . CYS A 1 84 ? 18.238 6.284 -14.196 1.00 53.41 84 CYS A O 1
ATOM 648 N N . SER A 1 85 ? 16.404 5.081 -14.652 1.00 63.00 85 SER A N 1
ATOM 649 C CA . SER A 1 85 ? 15.791 6.115 -15.516 1.00 63.00 85 SER A CA 1
ATOM 650 C C . SER A 1 85 ? 15.098 7.215 -14.711 1.00 63.00 85 SER A C 1
ATOM 652 O O . SER A 1 85 ? 15.234 8.395 -15.020 1.00 63.00 85 SER A O 1
ATOM 654 N N . HIS A 1 86 ? 14.356 6.842 -13.664 1.00 64.38 86 HIS A N 1
ATOM 655 C CA . HIS A 1 86 ? 13.632 7.782 -12.803 1.00 64.38 86 HIS A CA 1
ATOM 656 C C . HIS A 1 86 ? 13.739 7.356 -11.327 1.00 64.38 86 HIS A C 1
ATOM 658 O O . HIS A 1 86 ? 12.803 6.758 -10.786 1.00 64.38 86 HIS A O 1
ATOM 664 N N . PRO A 1 87 ? 14.863 7.664 -10.650 1.00 68.38 87 PRO A N 1
ATOM 665 C CA . PRO A 1 87 ? 15.119 7.196 -9.286 1.00 68.38 87 PRO A CA 1
ATOM 666 C C . PRO A 1 87 ? 14.107 7.743 -8.270 1.00 68.38 87 PRO A C 1
ATOM 668 O O . PRO A 1 87 ? 13.720 7.037 -7.344 1.00 68.38 87 PRO A O 1
ATOM 671 N N . THR A 1 88 ? 13.613 8.968 -8.463 1.00 73.56 88 THR A N 1
ATOM 672 C CA . THR A 1 88 ? 12.631 9.599 -7.565 1.00 73.56 88 THR A CA 1
ATOM 673 C C . THR A 1 88 ? 11.275 8.897 -7.588 1.00 73.56 88 THR A C 1
ATOM 675 O O . THR A 1 88 ? 10.683 8.677 -6.533 1.00 73.56 88 THR A O 1
ATOM 678 N N . LEU A 1 89 ? 10.798 8.492 -8.770 1.00 70.94 89 LEU A N 1
ATOM 679 C CA . LEU A 1 89 ? 9.522 7.787 -8.915 1.00 70.94 89 LEU A CA 1
ATOM 680 C C . LEU A 1 89 ? 9.606 6.362 -8.362 1.00 70.94 89 LEU A C 1
ATOM 682 O O . LEU A 1 89 ? 8.712 5.952 -7.628 1.00 70.94 89 LEU A O 1
ATOM 686 N N . SER A 1 90 ? 10.692 5.631 -8.637 1.00 75.44 90 SER A N 1
ATOM 687 C CA . SER A 1 90 ? 10.877 4.277 -8.095 1.00 75.44 90 SER A CA 1
ATOM 688 C C . SER A 1 90 ? 11.019 4.261 -6.573 1.00 75.44 90 SER A C 1
ATOM 690 O O . SER A 1 90 ? 10.402 3.427 -5.912 1.00 75.44 90 SER A O 1
ATOM 692 N N . VAL A 1 91 ? 11.782 5.194 -5.991 1.00 77.38 91 VAL A N 1
ATOM 693 C CA . VAL A 1 91 ? 11.905 5.309 -4.528 1.00 77.38 91 VAL A CA 1
ATOM 694 C C . VAL A 1 91 ? 10.577 5.736 -3.899 1.00 77.38 91 VAL A C 1
ATOM 696 O O . VAL A 1 91 ? 10.169 5.147 -2.900 1.00 77.38 91 VAL A O 1
ATOM 699 N N . GLY A 1 92 ? 9.863 6.695 -4.499 1.00 79.94 92 GLY A N 1
ATOM 700 C CA . GLY A 1 92 ? 8.549 7.132 -4.016 1.00 79.94 92 GLY A CA 1
ATOM 701 C C . GLY A 1 92 ? 7.519 6.000 -3.999 1.00 79.94 92 GLY A C 1
ATOM 702 O O . GLY A 1 92 ? 6.830 5.799 -3.000 1.00 79.94 92 GLY A O 1
ATOM 703 N N . VAL A 1 93 ? 7.475 5.200 -5.066 1.00 80.75 93 VAL A N 1
ATOM 704 C CA . VAL A 1 93 ? 6.658 3.982 -5.141 1.00 80.75 93 VAL A CA 1
ATOM 705 C C . VAL A 1 93 ? 7.089 2.971 -4.077 1.00 80.75 93 VAL A C 1
ATOM 707 O O . VAL A 1 93 ? 6.239 2.426 -3.379 1.00 80.75 93 VAL A O 1
ATOM 710 N N . GLY A 1 94 ? 8.388 2.750 -3.877 1.00 78.06 94 GLY A N 1
ATOM 711 C CA . GLY A 1 94 ? 8.879 1.878 -2.808 1.00 78.06 94 GLY A CA 1
ATOM 712 C C . GLY A 1 94 ? 8.362 2.294 -1.426 1.00 78.06 94 GLY A C 1
ATOM 713 O O . GLY A 1 94 ? 7.765 1.482 -0.720 1.00 78.06 94 GLY A O 1
ATOM 714 N N . ILE A 1 95 ? 8.519 3.571 -1.067 1.00 83.69 95 ILE A N 1
ATOM 715 C CA . ILE A 1 95 ? 8.068 4.116 0.224 1.00 83.69 95 ILE A CA 1
ATOM 716 C C . ILE A 1 95 ? 6.549 3.985 0.375 1.00 83.69 95 ILE A C 1
ATOM 718 O O . ILE A 1 95 ? 6.080 3.527 1.415 1.00 83.69 95 ILE A O 1
ATOM 722 N N . ALA A 1 96 ? 5.778 4.335 -0.658 1.00 83.19 96 ALA A N 1
ATOM 723 C CA . ALA A 1 96 ? 4.320 4.220 -0.633 1.00 83.19 96 ALA A CA 1
ATOM 724 C C . ALA A 1 96 ? 3.857 2.760 -0.468 1.00 83.19 96 ALA A C 1
ATOM 726 O O . ALA A 1 96 ? 2.960 2.478 0.329 1.00 83.19 96 ALA A O 1
ATOM 727 N N . GLY A 1 97 ? 4.508 1.823 -1.164 1.00 80.44 97 GLY A N 1
ATOM 728 C CA . GLY A 1 97 ? 4.232 0.390 -1.065 1.00 80.44 97 GLY A CA 1
ATOM 729 C C . GLY A 1 97 ? 4.509 -0.172 0.333 1.00 80.44 97 GLY A C 1
ATOM 730 O O . GLY A 1 97 ? 3.660 -0.852 0.913 1.00 80.44 97 GLY A O 1
ATOM 731 N N . TYR A 1 98 ? 5.665 0.152 0.917 1.00 81.50 98 TYR A N 1
ATOM 732 C CA . TYR A 1 98 ? 5.993 -0.255 2.287 1.00 81.50 98 TYR A CA 1
ATOM 733 C C . TYR A 1 98 ? 5.083 0.411 3.322 1.00 81.50 98 T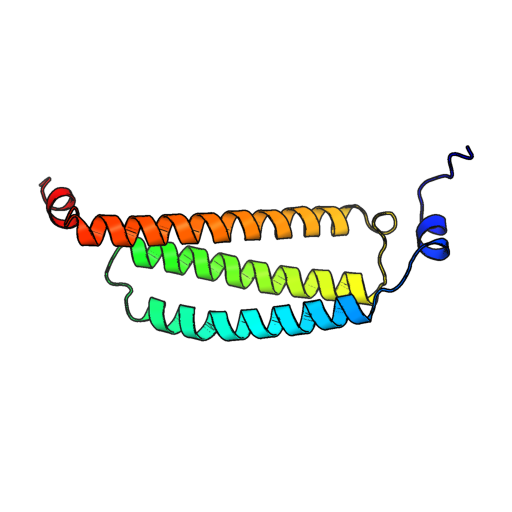YR A C 1
ATOM 735 O O . TYR A 1 98 ? 4.592 -0.258 4.231 1.00 81.50 98 TYR A O 1
ATOM 743 N N . GLY A 1 99 ? 4.801 1.706 3.161 1.00 83.69 99 GLY A N 1
ATOM 744 C CA . GLY A 1 99 ? 3.896 2.445 4.037 1.00 83.69 99 GLY A CA 1
ATOM 745 C C . GLY A 1 99 ? 2.504 1.820 4.077 1.00 83.69 99 GLY A C 1
ATOM 746 O O . GLY A 1 99 ? 1.957 1.597 5.161 1.00 83.69 99 GLY A O 1
ATOM 747 N N . MET A 1 100 ? 1.959 1.440 2.915 1.00 81.25 100 MET A N 1
ATOM 748 C CA . MET A 1 100 ? 0.651 0.792 2.887 1.00 81.25 100 MET A CA 1
ATOM 749 C C . MET A 1 100 ? 0.672 -0.608 3.515 1.00 81.25 100 MET A C 1
ATOM 751 O O . MET A 1 100 ? -0.292 -0.975 4.186 1.00 81.25 100 MET A O 1
ATOM 755 N N . TRP A 1 101 ? 1.766 -1.368 3.390 1.00 80.25 101 TRP A N 1
ATOM 756 C CA . TRP A 1 101 ? 1.887 -2.668 4.057 1.00 80.25 101 TRP A CA 1
ATOM 757 C C . TRP A 1 101 ? 1.893 -2.516 5.581 1.00 80.25 101 TRP A C 1
ATOM 759 O O . TRP A 1 101 ? 1.101 -3.160 6.271 1.00 80.25 101 TRP A O 1
ATOM 769 N N . CYS A 1 102 ? 2.703 -1.599 6.110 1.00 85.19 102 CYS A N 1
ATOM 770 C CA . CYS A 1 102 ? 2.735 -1.315 7.543 1.00 85.19 102 CYS A CA 1
ATOM 771 C C . CYS A 1 102 ? 1.355 -0.889 8.068 1.00 85.19 102 CYS A C 1
ATOM 773 O O . CYS A 1 102 ? 0.914 -1.369 9.114 1.00 85.19 102 CYS A O 1
ATOM 775 N N . SER A 1 103 ? 0.637 -0.044 7.320 1.00 82.75 103 SER A N 1
ATOM 776 C CA . SER A 1 103 ? -0.709 0.399 7.702 1.00 82.75 103 SER A CA 1
ATOM 777 C C . SER A 1 103 ? -1.742 -0.737 7.712 1.00 82.75 103 SER A C 1
ATOM 779 O O . SER A 1 103 ? -2.576 -0.800 8.617 1.00 82.75 103 SER A O 1
ATOM 781 N N . ALA A 1 104 ? -1.659 -1.679 6.766 1.00 80.69 104 ALA A N 1
ATOM 782 C CA . ALA A 1 104 ? -2.545 -2.839 6.715 1.00 80.69 104 ALA A CA 1
ATOM 783 C C . ALA A 1 104 ? -2.330 -3.763 7.927 1.00 80.69 104 ALA A C 1
ATOM 785 O O . ALA A 1 104 ? -3.295 -4.188 8.565 1.00 80.69 104 ALA A O 1
ATOM 786 N N . SER A 1 105 ? -1.070 -4.009 8.296 1.00 84.38 105 SER A N 1
ATOM 787 C CA . SER A 1 105 ? -0.715 -4.788 9.488 1.00 84.38 105 SER A CA 1
ATOM 788 C C . SER A 1 105 ? -1.202 -4.115 10.774 1.00 84.38 105 SER A C 1
ATOM 790 O O . SER A 1 105 ? -1.790 -4.772 11.633 1.00 84.38 105 SER A O 1
ATOM 792 N N . ALA A 1 106 ? -1.032 -2.794 10.889 1.00 83.88 106 ALA A N 1
ATOM 793 C CA . ALA A 1 106 ? -1.542 -2.029 12.023 1.00 83.88 106 ALA A CA 1
ATOM 794 C C . ALA A 1 106 ? -3.075 -2.113 12.128 1.00 83.88 106 ALA A C 1
ATOM 796 O O . ALA A 1 106 ? -3.607 -2.305 13.220 1.00 83.88 106 ALA A O 1
ATOM 797 N N . CYS A 1 107 ? -3.792 -2.049 11.002 1.00 81.25 107 CYS A N 1
ATOM 798 C CA . CYS A 1 107 ? -5.247 -2.195 10.973 1.00 81.25 107 CYS A CA 1
ATOM 799 C C . CYS A 1 107 ? -5.701 -3.566 11.509 1.00 81.25 107 CYS A C 1
ATOM 801 O O . CYS A 1 107 ? -6.635 -3.636 12.309 1.00 81.25 107 CYS A O 1
ATOM 803 N N . CYS A 1 108 ? -4.994 -4.645 11.152 1.00 80.81 108 CYS A N 1
ATOM 804 C CA . CYS A 1 108 ? -5.278 -5.989 11.666 1.00 80.81 108 CYS A CA 1
ATOM 805 C C . CYS A 1 108 ? -5.088 -6.078 13.188 1.00 80.81 108 CYS A C 1
ATOM 807 O O . CYS A 1 108 ? -5.922 -6.662 13.879 1.00 80.81 108 CYS A O 1
ATOM 809 N N . LEU A 1 109 ? -4.025 -5.463 13.720 1.00 84.94 109 LEU A N 1
ATOM 810 C CA . LEU A 1 109 ? -3.781 -5.408 15.164 1.00 84.94 109 LEU A CA 1
ATOM 811 C C . LEU A 1 109 ? -4.880 -4.628 15.892 1.00 84.94 109 LEU A C 1
ATOM 813 O O . LEU A 1 109 ? -5.394 -5.104 16.900 1.00 84.94 109 LEU A O 1
ATOM 817 N N . VAL A 1 110 ? -5.295 -3.474 15.362 1.00 81.06 110 VAL A N 1
ATOM 818 C CA . VAL A 1 110 ? -6.382 -2.674 15.948 1.00 81.06 110 VAL A CA 1
ATOM 819 C C . VAL A 1 110 ? -7.701 -3.451 15.947 1.00 81.06 110 VAL A C 1
ATOM 821 O O . VAL A 1 110 ? -8.424 -3.427 16.941 1.00 81.06 110 VAL A O 1
ATOM 824 N N . LEU A 1 111 ? -8.002 -4.193 14.877 1.00 77.44 111 LEU A N 1
ATOM 825 C CA . LEU A 1 111 ? -9.197 -5.037 14.809 1.00 77.44 111 LEU A CA 1
ATOM 826 C C . LEU A 1 111 ? -9.151 -6.179 15.838 1.00 77.44 111 LEU A C 1
ATOM 828 O O . LEU A 1 111 ? -10.142 -6.429 16.528 1.00 77.44 111 LEU A O 1
ATOM 832 N N . ALA A 1 112 ? -7.997 -6.837 15.983 1.00 82.69 112 ALA A N 1
ATOM 833 C CA . ALA A 1 112 ? -7.788 -7.872 16.993 1.00 82.69 112 ALA A CA 1
ATOM 834 C C . ALA A 1 112 ? -7.952 -7.311 18.415 1.00 82.69 112 ALA A C 1
ATOM 836 O O . ALA A 1 112 ? -8.658 -7.897 19.235 1.00 82.69 112 ALA A O 1
ATOM 837 N N . MET A 1 113 ? -7.379 -6.135 18.688 1.00 82.19 113 MET A N 1
ATOM 838 C CA . MET A 1 113 ? -7.550 -5.436 19.963 1.00 82.19 113 MET A CA 1
ATOM 839 C C . MET A 1 113 ? -9.014 -5.073 20.219 1.00 82.19 113 MET A C 1
ATOM 841 O O . MET A 1 113 ? -9.506 -5.298 21.321 1.00 82.19 113 MET A O 1
ATOM 845 N N . ASN A 1 114 ? -9.736 -4.578 19.209 1.00 77.19 114 ASN A N 1
ATOM 846 C CA . ASN A 1 114 ? -11.162 -4.271 19.327 1.00 77.19 114 ASN A CA 1
ATOM 847 C C . ASN A 1 114 ? -11.970 -5.514 19.735 1.00 77.19 114 ASN A C 1
ATOM 849 O O . ASN A 1 114 ? -12.801 -5.438 20.639 1.00 77.19 114 ASN A O 1
ATOM 853 N N . ARG A 1 115 ? -11.669 -6.679 19.145 1.00 80.88 115 ARG A N 1
ATOM 854 C CA . ARG A 1 115 ? -12.334 -7.941 19.496 1.00 80.88 115 ARG A CA 1
ATOM 855 C C . ARG A 1 115 ? -12.015 -8.400 20.919 1.00 80.88 115 ARG A C 1
ATOM 857 O O . ARG A 1 115 ? -12.901 -8.889 21.613 1.00 80.88 115 ARG A O 1
ATOM 864 N N . ILE A 1 116 ? -10.776 -8.221 21.374 1.00 83.31 116 ILE A N 1
ATOM 865 C CA . ILE A 1 116 ? -10.366 -8.556 22.745 1.00 83.31 116 ILE A CA 1
ATOM 866 C C . ILE A 1 116 ? -11.049 -7.627 23.760 1.00 83.31 116 ILE A C 1
ATOM 868 O O . ILE A 1 116 ? -11.584 -8.104 24.756 1.00 83.31 116 ILE A O 1
ATOM 872 N N . CYS A 1 117 ? -11.098 -6.318 23.501 1.00 75.25 117 CYS A N 1
ATOM 873 C CA . CYS A 1 117 ? -11.776 -5.349 24.368 1.00 75.25 117 CYS A CA 1
ATOM 874 C C . CYS A 1 117 ? -13.283 -5.618 24.493 1.00 75.25 117 CYS A C 1
ATOM 876 O O . CYS A 1 117 ? -13.848 -5.449 25.576 1.00 75.25 117 CYS A O 1
ATOM 878 N N . GLU A 1 118 ? -13.921 -6.049 23.400 1.00 76.12 118 GLU A N 1
ATOM 879 C CA . GLU A 1 118 ? -15.322 -6.475 23.381 1.00 76.12 118 GLU A CA 1
ATOM 880 C C . GLU A 1 118 ? -15.528 -7.738 24.236 1.00 76.12 118 GLU A C 1
ATOM 882 O O . GLU A 1 118 ? -16.381 -7.745 25.123 1.00 76.12 118 GLU A O 1
ATOM 887 N N . MET A 1 119 ? -14.691 -8.767 24.048 1.00 76.12 119 MET A N 1
ATOM 888 C CA . MET A 1 119 ? -14.742 -10.018 24.823 1.00 76.12 119 MET A CA 1
ATOM 889 C C . MET A 1 119 ? -14.494 -9.800 26.321 1.00 76.12 119 MET A C 1
ATOM 891 O O . MET A 1 119 ? -15.156 -10.409 27.159 1.00 76.12 119 MET A O 1
ATOM 895 N N . LEU A 1 120 ? -13.572 -8.900 26.668 1.00 78.50 120 LEU A N 1
ATOM 896 C CA . LEU A 1 120 ? -13.238 -8.563 28.052 1.00 78.50 120 LEU A CA 1
ATOM 897 C C . LEU A 1 120 ? -14.225 -7.569 28.692 1.00 78.50 120 LEU A C 1
ATOM 899 O O . LEU A 1 120 ? -14.061 -7.221 29.859 1.00 78.50 120 LEU A O 1
ATOM 903 N N . ASN A 1 121 ? -15.247 -7.096 27.963 1.00 68.88 121 ASN A N 1
ATOM 904 C CA . ASN A 1 121 ? -16.238 -6.129 28.454 1.00 68.88 121 ASN A CA 1
ATOM 905 C C . ASN A 1 121 ? -15.620 -4.849 29.073 1.00 68.88 121 ASN A C 1
ATOM 907 O O . ASN A 1 121 ? -16.252 -4.165 29.886 1.00 68.88 121 ASN A O 1
ATOM 911 N N . ILE A 1 122 ? -14.401 -4.472 28.659 1.00 66.25 122 ILE A N 1
ATOM 912 C CA . ILE A 1 122 ? -13.668 -3.301 29.188 1.00 66.25 122 ILE A CA 1
ATOM 913 C C . ILE A 1 122 ? -14.415 -1.994 28.871 1.00 66.25 122 ILE A C 1
ATOM 915 O O . ILE A 1 122 ? -14.231 -0.984 29.550 1.00 66.25 122 ILE A O 1
ATOM 919 N N . SER A 1 123 ? -15.361 -2.027 27.923 1.00 57.19 123 SER A N 1
ATOM 920 C CA . SER A 1 123 ? -16.321 -0.944 27.680 1.00 57.19 123 SER A CA 1
ATOM 921 C C . SER A 1 123 ? -16.999 -0.437 28.959 1.00 57.19 123 SER A C 1
ATOM 923 O O . SER A 1 123 ? -17.272 0.756 29.034 1.00 57.19 123 SER A O 1
ATOM 925 N N . LYS A 1 124 ? -17.253 -1.294 29.962 1.00 55.56 124 LYS A N 1
ATOM 926 C CA . LYS A 1 124 ? -17.863 -0.879 31.240 1.00 55.56 124 LYS A CA 1
ATOM 927 C C . LYS A 1 124 ? -16.912 -0.096 32.151 1.00 55.56 124 LYS A C 1
ATOM 929 O O . LYS A 1 124 ? -17.376 0.634 33.020 1.00 55.56 124 LYS A O 1
ATOM 934 N N . TYR A 1 125 ? -15.601 -0.242 31.969 1.00 55.91 125 TYR A N 1
ATOM 935 C CA . TYR A 1 125 ? -14.595 0.467 32.762 1.00 55.91 125 TYR A CA 1
ATOM 936 C C . TYR A 1 125 ? -14.346 1.888 32.246 1.00 55.91 125 TYR A C 1
ATOM 938 O O . TYR A 1 125 ? -14.165 2.796 33.051 1.00 55.91 125 TYR A O 1
ATOM 946 N N . PHE A 1 126 ? -14.418 2.118 30.930 1.00 55.47 126 PHE A N 1
ATOM 947 C CA . PHE A 1 126 ? -14.223 3.458 30.354 1.00 55.47 126 PHE A CA 1
ATOM 948 C C . PHE A 1 126 ? -15.415 4.408 30.536 1.00 55.47 126 PHE A C 1
ATOM 950 O O . PHE A 1 126 ? -15.245 5.613 30.405 1.00 55.47 126 PHE A O 1
ATOM 957 N N . THR A 1 127 ? -16.607 3.903 30.868 1.00 55.09 127 THR A N 1
ATOM 958 C CA . THR A 1 127 ? -17.774 4.740 31.225 1.00 55.09 127 THR A CA 1
ATOM 959 C C . THR A 1 127 ? -17.838 5.074 32.718 1.00 55.09 127 THR A C 1
ATOM 961 O O . THR A 1 127 ? -18.792 5.710 33.156 1.00 55.09 127 THR A O 1
ATOM 964 N N . LYS A 1 128 ? -16.862 4.621 33.518 1.00 45.25 128 LYS A N 1
ATOM 965 C CA . LYS A 1 128 ? -16.873 4.736 34.983 1.00 45.25 128 LYS A CA 1
ATOM 966 C C . LYS A 1 128 ? -15.888 5.775 35.530 1.00 45.25 128 LYS A C 1
ATOM 968 O O . LYS A 1 128 ? -15.382 5.606 36.635 1.00 45.25 128 LYS A O 1
ATOM 973 N N . TYR A 1 129 ? -15.644 6.846 34.781 1.00 40.97 129 TYR A N 1
ATOM 974 C CA . TYR A 1 129 ? -15.164 8.102 35.354 1.00 40.97 129 TYR A CA 1
ATOM 975 C C . TYR A 1 129 ? -16.177 9.207 35.012 1.00 40.97 129 TYR A C 1
ATOM 977 O O . TYR A 1 129 ? -16.648 9.220 33.874 1.00 40.97 129 TYR A O 1
ATOM 985 N N . PRO A 1 130 ? -16.584 10.006 36.019 1.00 46.69 130 PRO A N 1
ATOM 986 C CA . PRO A 1 130 ? -17.727 10.921 35.962 1.00 46.69 130 PRO A CA 1
ATOM 987 C C . PRO A 1 130 ? -17.575 12.039 34.929 1.00 46.69 130 PRO A C 1
ATOM 989 O O . PRO A 1 130 ? -16.421 12.435 34.649 1.00 46.69 130 PRO A O 1
#

Organism: NCBI:txid1317129

InterPro domains:
  IPR019425 7TM GPCR, serpentine receptor class t (Srt) [PF10321] (9-121)
  IPR019425 7TM GPCR, serpentine receptor class t (Srt) [PTHR23021] (4-127)

Secondary structure (DSSP, 8-state):
---PPPSHHHHHHH----HHHHHHHHHHHHHHHHHHHHHHHHHHHTTTSHHHHHHHHHHHHHHHHHHHHHHHHHHHHHHT--TTT-HHHHHHHHHHHHHHHHHHHHHHHHHHHHHHHHHTTTHHHHT---

Radius of gyration: 21.23 Å; chains: 1; bounding box: 59×22×59 Å

pLDDT: mean 72.63, std 10.83, range [40.97, 87.69]